Protein AF-P83241-F1 (afdb_monomer_lite)

GO terms:
  GO:0004867 serine-type endopeptidase inhibitor activity (F, IDA)

Structure (mmCIF, N/CA/C/O backbone):
data_AF-P83241-F1
#
_entry.id   AF-P83241-F1
#
loop_
_atom_site.group_PDB
_atom_site.id
_atom_site.type_symbol
_atom_site.label_atom_id
_atom_site.label_alt_id
_atom_site.label_comp_id
_atom_site.label_asym_id
_atom_site.label_entity_id
_atom_site.label_seq_id
_atom_site.pdbx_PDB_ins_code
_atom_site.Cartn_x
_atom_site.Cartn_y
_atom_site.Cartn_z
_atom_site.occupancy
_atom_site.B_iso_or_equiv
_atom_site.auth_seq_id
_atom_site.auth_comp_id
_atom_site.auth_asym_id
_atom_site.auth_atom_id
_atom_site.pdbx_PDB_model_num
ATOM 1 N N . LYS A 1 1 ? 17.519 -2.767 3.960 1.00 72.12 1 LYS A N 1
ATOM 2 C CA . LYS A 1 1 ? 17.234 -3.619 2.778 1.00 72.12 1 LYS A CA 1
ATOM 3 C C . LYS A 1 1 ? 16.993 -2.698 1.591 1.00 72.12 1 LYS A C 1
ATOM 5 O O . LYS A 1 1 ? 16.216 -1.765 1.743 1.00 72.12 1 LYS A O 1
ATOM 10 N N . ALA A 1 2 ? 17.681 -2.890 0.466 1.00 84.12 2 ALA A N 1
ATOM 11 C CA . ALA A 1 2 ? 17.336 -2.174 -0.760 1.00 84.12 2 ALA A CA 1
ATOM 12 C C . ALA A 1 2 ? 16.103 -2.853 -1.362 1.00 84.12 2 ALA A C 1
ATOM 14 O O . ALA A 1 2 ? 16.137 -4.052 -1.632 1.00 84.12 2 ALA A O 1
ATOM 15 N N . CYS A 1 3 ? 15.011 -2.111 -1.500 1.00 86.75 3 CYS A N 1
ATOM 16 C CA . CYS A 1 3 ? 13.779 -2.619 -2.082 1.00 86.75 3 CYS A CA 1
ATOM 17 C C . CYS A 1 3 ? 13.494 -1.891 -3.388 1.00 86.75 3 CYS A C 1
ATOM 19 O O . CYS A 1 3 ? 13.687 -0.672 -3.455 1.00 86.75 3 CYS A O 1
ATOM 21 N N . PRO A 1 4 ? 13.035 -2.611 -4.422 1.00 87.06 4 PRO A N 1
ATOM 22 C CA . PRO A 1 4 ? 12.620 -1.962 -5.648 1.00 87.06 4 PRO A CA 1
ATOM 23 C C . PRO A 1 4 ? 11.413 -1.065 -5.341 1.00 87.06 4 PRO A C 1
ATOM 25 O O . PRO A 1 4 ? 10.588 -1.387 -4.487 1.00 87.06 4 PRO A O 1
ATOM 28 N N . ARG A 1 5 ? 11.323 0.089 -6.004 1.00 83.88 5 ARG A N 1
ATOM 29 C CA . ARG A 1 5 ? 10.206 1.041 -5.843 1.00 83.88 5 ARG A CA 1
ATOM 30 C C . ARG A 1 5 ? 9.091 0.811 -6.867 1.00 83.88 5 ARG A C 1
ATOM 32 O O . ARG A 1 5 ? 8.305 1.711 -7.134 1.00 83.88 5 ARG A O 1
ATOM 39 N N . ASN A 1 6 ? 9.039 -0.374 -7.472 1.00 89.25 6 ASN A N 1
ATOM 40 C CA . ASN A 1 6 ? 7.959 -0.738 -8.378 1.00 89.25 6 ASN A CA 1
ATOM 41 C C . ASN A 1 6 ? 6.652 -0.897 -7.592 1.00 89.25 6 ASN A C 1
ATOM 43 O O . ASN A 1 6 ? 6.629 -1.527 -6.530 1.00 89.25 6 ASN A O 1
ATOM 47 N N . CYS A 1 7 ? 5.569 -0.340 -8.130 1.00 89.81 7 CYS A N 1
ATOM 48 C CA . CYS A 1 7 ? 4.233 -0.590 -7.612 1.00 89.81 7 CYS A CA 1
ATOM 49 C C . CYS A 1 7 ? 3.827 -2.020 -7.990 1.00 89.81 7 CYS A C 1
ATOM 51 O O . CYS A 1 7 ? 3.875 -2.379 -9.167 1.00 89.81 7 CYS A O 1
ATOM 53 N N . ASP A 1 8 ? 3.415 -2.824 -7.016 1.00 91.19 8 ASP A N 1
ATOM 54 C CA . ASP A 1 8 ? 2.762 -4.102 -7.287 1.00 91.19 8 ASP A CA 1
ATOM 55 C C . ASP A 1 8 ? 1.277 -3.833 -7.572 1.00 91.19 8 ASP A C 1
ATOM 57 O O . ASP A 1 8 ? 0.533 -3.395 -6.693 1.00 91.19 8 ASP A O 1
ATOM 61 N N . THR A 1 9 ? 0.851 -4.060 -8.816 1.00 90.50 9 THR A N 1
ATOM 62 C CA . THR A 1 9 ? -0.525 -3.795 -9.264 1.00 90.50 9 THR A CA 1
ATOM 63 C C . THR A 1 9 ? -1.552 -4.741 -8.648 1.00 90.50 9 THR A C 1
ATOM 65 O O . THR A 1 9 ? -2.744 -4.449 -8.709 1.00 90.50 9 THR A O 1
ATOM 68 N N . ASP A 1 10 ? -1.121 -5.842 -8.020 1.00 92.56 10 ASP A N 1
ATOM 69 C CA . ASP A 1 10 ? -2.022 -6.716 -7.265 1.00 92.56 10 ASP A CA 1
ATOM 70 C C . ASP A 1 10 ? -2.448 -6.100 -5.927 1.00 92.56 10 ASP A C 1
ATOM 72 O O . ASP A 1 10 ? -3.389 -6.587 -5.294 1.00 92.56 10 ASP A O 1
ATOM 76 N N . ILE A 1 11 ? -1.746 -5.065 -5.456 1.00 92.50 11 ILE A N 1
ATOM 77 C CA . ILE A 1 11 ? -1.999 -4.438 -4.162 1.00 92.50 11 ILE A CA 1
ATOM 78 C C . ILE A 1 11 ? -3.048 -3.343 -4.333 1.00 92.50 11 ILE A C 1
ATOM 80 O O . ILE A 1 11 ? -2.801 -2.285 -4.903 1.00 92.50 11 ILE A O 1
ATOM 84 N N . ALA A 1 12 ? -4.232 -3.584 -3.779 1.00 93.06 12 ALA A N 1
ATOM 85 C CA . ALA A 1 12 ? -5.336 -2.632 -3.829 1.00 93.06 12 ALA A CA 1
ATOM 86 C C . ALA A 1 12 ? -5.273 -1.620 -2.674 1.00 93.06 12 ALA A C 1
ATOM 88 O O . ALA A 1 12 ? -5.547 -0.427 -2.846 1.00 93.06 12 ALA A O 1
ATOM 89 N N . TYR A 1 13 ? -4.924 -2.096 -1.478 1.00 93.19 13 TYR A N 1
ATOM 90 C CA . TYR A 1 13 ? -4.824 -1.276 -0.276 1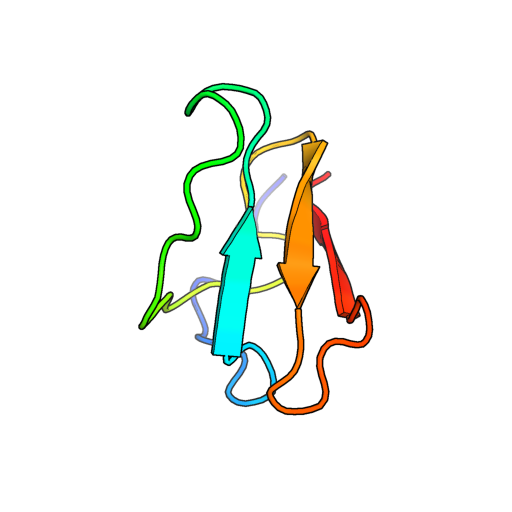.00 93.19 13 TYR A CA 1
ATOM 91 C C . TYR A 1 13 ? -3.854 -1.888 0.734 1.00 93.19 13 TYR A C 1
ATOM 93 O O . TYR A 1 13 ? -3.556 -3.081 0.689 1.00 93.19 13 TYR A O 1
ATOM 101 N N . MET A 1 14 ? -3.367 -1.075 1.669 1.00 93.06 14 MET A N 1
ATOM 102 C CA . MET A 1 14 ? -2.584 -1.555 2.806 1.00 93.06 14 MET A CA 1
ATOM 103 C C . MET A 1 14 ? -3.160 -1.058 4.126 1.00 93.06 14 MET A C 1
ATOM 105 O O . MET A 1 14 ? -3.788 -0.002 4.188 1.00 93.06 14 MET A O 1
ATOM 109 N N . VAL A 1 15 ? -2.921 -1.827 5.180 1.00 93.62 15 VAL A N 1
ATOM 110 C CA . VAL A 1 15 ? -3.298 -1.502 6.552 1.00 93.62 15 VAL A CA 1
ATOM 111 C C . VAL A 1 15 ? -2.046 -1.559 7.404 1.00 93.62 15 VAL A C 1
ATOM 113 O O . VAL A 1 15 ? -1.385 -2.595 7.486 1.00 93.62 15 VAL A O 1
ATOM 116 N N . CYS A 1 16 ? -1.719 -0.440 8.036 1.00 90.44 16 CYS A N 1
ATOM 117 C CA . CYS A 1 16 ? -0.549 -0.315 8.891 1.00 90.44 16 C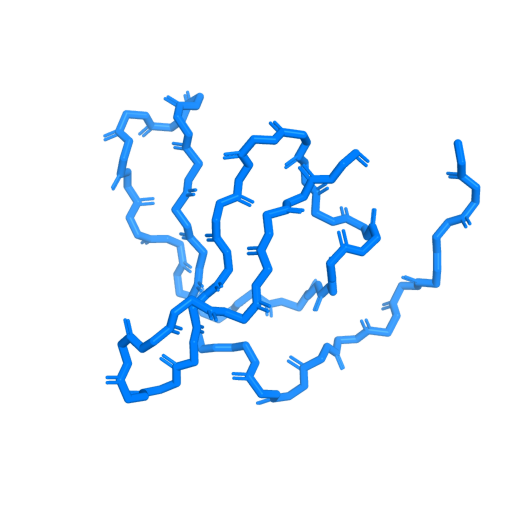YS A CA 1
ATOM 118 C C . CYS A 1 16 ? -0.981 -0.151 10.353 1.00 90.44 16 CYS A C 1
ATOM 120 O O . CYS A 1 16 ? -1.835 0.695 10.635 1.00 90.44 16 CYS A O 1
ATOM 122 N N . PRO A 1 17 ? -0.370 -0.884 11.302 1.00 86.50 17 PRO A N 1
ATOM 123 C CA . PRO A 1 17 ? -0.683 -0.731 12.723 1.00 86.50 17 PRO A CA 1
ATOM 124 C C . PRO A 1 17 ? -0.338 0.676 13.235 1.00 86.50 17 PRO A C 1
ATOM 126 O O . PRO A 1 17 ? -1.064 1.234 14.049 1.00 86.50 17 PRO A O 1
ATOM 129 N N . SER A 1 18 ? 0.711 1.300 12.688 1.00 82.69 18 SER A N 1
ATOM 130 C CA . SER A 1 18 ? 1.120 2.672 13.018 1.00 82.69 18 SER A CA 1
ATOM 131 C C . SER A 1 18 ? 0.062 3.731 12.696 1.00 82.69 18 SER A C 1
ATOM 133 O O . SER A 1 18 ? 0.072 4.802 13.291 1.00 82.69 18 SER A O 1
ATOM 135 N N . SER A 1 19 ? -0.851 3.452 11.763 1.00 77.88 19 SER A N 1
ATOM 136 C CA . SER A 1 19 ? -1.916 4.377 11.361 1.00 77.88 19 SER A CA 1
ATOM 137 C C . SER A 1 19 ? -3.247 4.099 12.061 1.00 77.88 19 SER A C 1
ATOM 139 O O . SER A 1 19 ? -4.266 4.639 11.633 1.00 77.88 19 SER A O 1
ATOM 141 N N . GLY A 1 20 ? -3.264 3.246 13.094 1.00 79.88 20 GLY A N 1
ATOM 142 C CA . GLY A 1 20 ? -4.495 2.842 13.776 1.00 79.88 20 GLY A CA 1
ATOM 143 C C . GLY A 1 20 ? -5.429 2.058 12.855 1.00 79.88 20 GLY A C 1
ATOM 144 O O . GLY A 1 20 ? -6.612 2.364 12.778 1.00 79.88 20 GLY A O 1
ATOM 145 N N . GLU A 1 21 ? -4.869 1.124 12.077 1.00 77.19 21 GLU A N 1
ATOM 146 C CA . GLU A 1 21 ? -5.612 0.244 11.158 1.00 77.19 21 GLU A CA 1
ATOM 147 C C . GLU A 1 21 ? -6.378 0.967 10.037 1.00 77.19 21 GLU A C 1
ATOM 149 O O . GLU A 1 21 ? -7.235 0.391 9.363 1.00 77.19 21 GLU A O 1
ATOM 154 N N . ARG A 1 22 ? -6.029 2.229 9.766 1.00 83.62 22 ARG A N 1
ATOM 155 C CA . ARG A 1 22 ? -6.567 2.956 8.617 1.00 83.62 22 ARG A CA 1
ATOM 156 C C . ARG A 1 22 ? -6.208 2.242 7.316 1.00 83.62 22 ARG A C 1
ATOM 158 O O . ARG A 1 22 ? -5.050 1.906 7.063 1.00 83.62 22 ARG A O 1
ATOM 165 N N . ILE A 1 23 ? -7.221 2.066 6.472 1.00 86.19 23 ILE A N 1
ATOM 166 C CA . ILE A 1 23 ? -7.070 1.519 5.126 1.00 86.19 23 ILE A CA 1
ATOM 167 C C . ILE A 1 23 ? -6.495 2.611 4.228 1.00 86.19 23 ILE A C 1
ATOM 169 O O . ILE A 1 23 ? -7.179 3.576 3.884 1.00 86.19 23 ILE A O 1
ATOM 173 N N . ILE A 1 24 ? -5.248 2.435 3.808 1.00 86.06 24 ILE A N 1
ATOM 174 C CA . ILE A 1 24 ? -4.605 3.302 2.826 1.00 86.06 24 ILE A CA 1
ATOM 175 C C . ILE A 1 24 ? -4.888 2.699 1.450 1.00 86.06 24 ILE A C 1
ATOM 177 O O . ILE A 1 24 ? -4.398 1.620 1.118 1.00 86.06 24 ILE A O 1
ATOM 181 N N . ARG A 1 25 ? -5.728 3.374 0.663 1.00 83.94 25 ARG A N 1
ATOM 182 C CA . ARG A 1 25 ? -6.077 2.984 -0.714 1.00 83.94 25 ARG A CA 1
ATOM 183 C C . ARG A 1 25 ? -5.132 3.662 -1.712 1.00 83.94 25 ARG A C 1
ATOM 185 O O . ARG A 1 25 ? -4.574 4.707 -1.395 1.00 83.94 25 ARG A O 1
ATOM 192 N N . LYS A 1 26 ? -5.003 3.099 -2.923 1.00 79.44 26 LYS A N 1
ATOM 193 C CA . LYS A 1 26 ? -4.124 3.606 -4.005 1.00 79.44 26 LYS A CA 1
ATOM 194 C C . LYS A 1 26 ? -2.641 3.638 -3.614 1.00 79.44 26 LYS A C 1
ATOM 196 O O . LYS A 1 26 ? -1.952 4.640 -3.789 1.00 79.44 26 LYS A O 1
ATOM 201 N N . VAL A 1 27 ? -2.151 2.537 -3.059 1.00 82.88 27 VAL A N 1
ATOM 2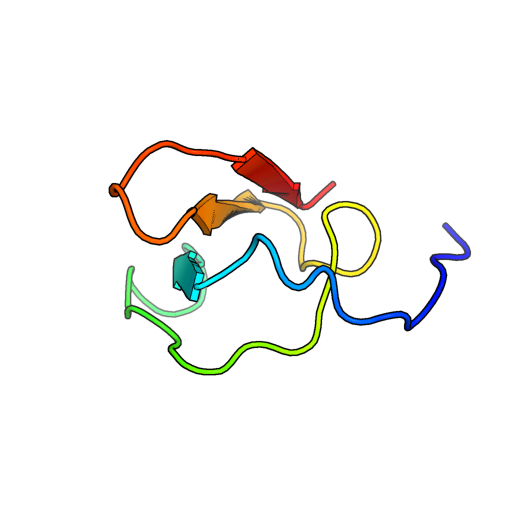02 C CA . VAL A 1 27 ? -0.757 2.440 -2.627 1.00 82.88 27 VAL A CA 1
ATOM 203 C C . VAL A 1 27 ? 0.108 2.003 -3.802 1.00 82.88 27 VAL A C 1
ATOM 205 O O . VAL A 1 27 ? -0.053 0.897 -4.304 1.00 82.88 27 VAL A O 1
ATOM 208 N N . CYS A 1 28 ? 1.067 2.833 -4.207 1.00 87.31 28 CYS A N 1
ATOM 209 C CA . CYS A 1 28 ? 2.187 2.361 -5.015 1.00 87.31 28 CYS A CA 1
ATOM 210 C C . CYS A 1 28 ? 3.275 1.839 -4.075 1.00 87.31 28 CYS A C 1
ATOM 212 O O . CYS A 1 28 ? 4.076 2.604 -3.540 1.00 87.31 28 CYS A O 1
ATOM 214 N N . THR A 1 29 ? 3.272 0.535 -3.820 1.00 91.56 29 THR A N 1
ATOM 215 C CA . THR A 1 29 ? 4.342 -0.128 -3.070 1.00 91.56 29 THR A CA 1
ATOM 216 C C . THR A 1 29 ? 4.376 -1.614 -3.416 1.00 91.56 29 THR A C 1
ATOM 218 O O . THR A 1 29 ? 3.575 -2.093 -4.215 1.00 91.56 29 THR A O 1
ATOM 221 N N . ASN A 1 30 ? 5.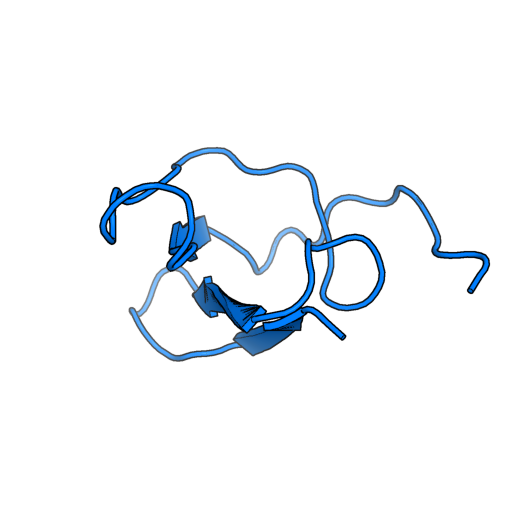293 -2.348 -2.802 1.00 91.00 30 ASN A N 1
ATOM 222 C CA . ASN A 1 30 ? 5.358 -3.802 -2.843 1.00 91.00 30 ASN A CA 1
ATOM 223 C C . ASN A 1 30 ? 5.723 -4.340 -1.454 1.00 91.00 30 ASN A C 1
ATOM 225 O O . ASN A 1 30 ? 6.046 -3.585 -0.538 1.00 91.00 30 ASN A O 1
ATOM 229 N N . CYS A 1 31 ? 5.720 -5.661 -1.305 1.00 90.88 31 CYS A N 1
ATOM 230 C CA . CYS A 1 31 ? 6.010 -6.331 -0.037 1.00 90.88 31 CYS A CA 1
ATOM 231 C C . CYS A 1 31 ? 7.375 -5.976 0.573 1.00 90.88 31 CYS A C 1
ATOM 233 O O . CYS A 1 31 ? 7.525 -6.010 1.788 1.00 90.88 31 CYS A O 1
ATOM 235 N N . CYS A 1 32 ? 8.372 -5.653 -0.255 1.00 90.81 32 CYS A N 1
ATOM 236 C CA . CYS A 1 32 ? 9.697 -5.266 0.217 1.00 90.81 32 CYS A CA 1
ATOM 237 C C . CYS A 1 32 ? 9.702 -3.808 0.692 1.00 90.81 32 CYS A C 1
ATOM 239 O O . CYS A 1 32 ? 10.246 -3.507 1.747 1.00 90.81 32 CYS A O 1
ATOM 241 N N . ALA A 1 33 ? 9.112 -2.902 -0.091 1.00 91.31 33 ALA A N 1
ATOM 242 C CA . ALA A 1 33 ? 9.131 -1.465 0.177 1.00 91.31 33 ALA A CA 1
ATOM 243 C C . ALA A 1 33 ? 8.107 -1.019 1.236 1.00 91.31 33 ALA A C 1
ATOM 245 O O . ALA A 1 33 ? 8.187 0.104 1.735 1.00 91.31 33 ALA A O 1
ATOM 246 N N . ALA A 1 34 ? 7.134 -1.866 1.572 1.00 89.94 34 ALA A N 1
ATOM 247 C CA . ALA A 1 34 ? 6.145 -1.575 2.594 1.00 89.94 34 ALA A CA 1
ATOM 248 C C . ALA A 1 34 ? 6.769 -1.486 3.991 1.00 89.94 34 ALA A C 1
ATOM 250 O O . ALA A 1 34 ? 7.648 -2.267 4.352 1.00 89.94 34 ALA A O 1
ATOM 251 N N . GLN A 1 35 ? 6.266 -0.558 4.806 1.00 87.94 35 GLN A N 1
ATOM 252 C CA . GLN A 1 35 ? 6.722 -0.406 6.182 1.00 87.94 35 GLN A CA 1
ATOM 253 C C . GLN A 1 35 ? 6.478 -1.694 6.983 1.00 87.94 35 GLN A C 1
ATOM 255 O O . GLN A 1 35 ? 5.451 -2.364 6.834 1.00 87.94 35 GLN A O 1
ATOM 260 N N . LYS A 1 36 ? 7.436 -2.030 7.851 1.00 89.06 36 LYS A N 1
ATOM 261 C CA . LYS A 1 36 ? 7.395 -3.235 8.679 1.00 89.06 36 LYS A CA 1
ATOM 262 C C . LYS A 1 36 ? 6.073 -3.344 9.443 1.00 89.06 36 LYS A C 1
ATOM 264 O O . LYS A 1 36 ? 5.670 -2.416 10.142 1.00 89.06 36 LYS A O 1
ATOM 269 N N . GLY A 1 37 ? 5.413 -4.492 9.309 1.00 89.88 37 GLY A N 1
ATOM 270 C CA . GLY A 1 37 ? 4.127 -4.777 9.948 1.00 89.88 37 GLY A CA 1
ATOM 271 C C . GLY A 1 37 ? 2.897 -4.273 9.186 1.00 89.88 37 GLY A C 1
ATOM 272 O O . GLY A 1 37 ? 1.782 -4.642 9.553 1.00 89.88 37 GLY A O 1
ATOM 273 N N . CYS A 1 38 ? 3.055 -3.489 8.115 1.00 92.00 38 CYS A N 1
ATOM 274 C CA . CYS A 1 38 ? 1.936 -3.141 7.244 1.00 92.00 38 CYS A CA 1
ATOM 275 C C . CYS A 1 38 ? 1.486 -4.359 6.445 1.00 92.00 38 CYS A C 1
ATOM 277 O O . CYS A 1 38 ? 2.286 -4.986 5.758 1.00 92.00 38 CYS A O 1
ATOM 279 N N . LYS A 1 39 ? 0.198 -4.682 6.496 1.00 93.88 39 LYS A N 1
ATOM 280 C CA . LYS A 1 39 ? -0.408 -5.754 5.705 1.00 93.88 39 LYS A CA 1
ATOM 281 C C . LYS A 1 39 ? -0.901 -5.183 4.386 1.00 93.88 39 LYS A C 1
ATOM 283 O O . LYS A 1 39 ? -1.615 -4.184 4.375 1.00 93.88 39 LYS A O 1
ATOM 288 N N . LEU A 1 40 ? -0.533 -5.816 3.283 1.00 93.88 40 LEU A N 1
ATOM 289 C CA . LEU A 1 40 ? -0.915 -5.411 1.937 1.00 93.88 40 LEU A CA 1
ATOM 290 C C . LEU A 1 40 ? -1.957 -6.388 1.420 1.00 93.88 40 LEU A C 1
ATOM 292 O O . LEU A 1 40 ? -1.768 -7.602 1.502 1.00 93.88 40 LEU A O 1
ATOM 296 N N . PHE A 1 41 ? -3.059 -5.858 0.908 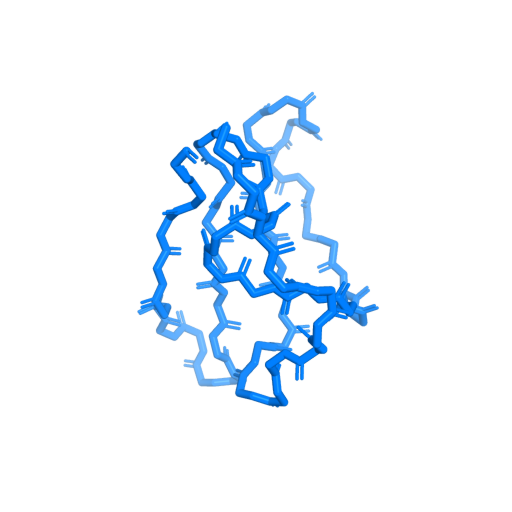1.00 95.06 41 PHE A N 1
ATOM 297 C CA . PHE A 1 41 ? -4.230 -6.627 0.523 1.00 95.06 41 PHE A CA 1
ATOM 298 C C . PHE A 1 41 ? -4.502 -6.494 -0.966 1.00 95.06 41 PHE A C 1
ATOM 300 O O . PHE A 1 41 ? -4.331 -5.430 -1.569 1.00 95.06 41 PHE A O 1
ATOM 307 N N . ARG A 1 42 ? -4.962 -7.597 -1.549 1.00 94.12 42 ARG A N 1
ATOM 308 C CA . ARG A 1 42 ? -5.458 -7.633 -2.921 1.00 94.12 42 ARG A CA 1
ATOM 309 C C . ARG A 1 42 ? -6.874 -7.073 -2.991 1.00 94.12 42 ARG A C 1
ATOM 311 O O . ARG A 1 42 ? -7.556 -6.934 -1.977 1.00 94.12 42 ARG A O 1
ATOM 318 N N . SER A 1 43 ? -7.357 -6.824 -4.206 1.00 91.38 43 SER A N 1
ATOM 319 C CA . SER A 1 43 ? -8.722 -6.321 -4.422 1.00 91.38 43 SER A CA 1
ATOM 320 C C . SER A 1 43 ? -9.824 -7.253 -3.895 1.00 91.38 43 SER A C 1
ATOM 322 O O . SER A 1 43 ? -10.922 -6.784 -3.621 1.00 91.38 43 SER A O 1
ATOM 324 N N . ASN A 1 44 ? -9.549 -8.552 -3.736 1.00 93.25 44 ASN A N 1
ATOM 325 C CA . ASN A 1 44 ? -10.485 -9.528 -3.164 1.00 93.25 44 ASN A CA 1
ATOM 326 C C . ASN A 1 44 ? -10.456 -9.584 -1.621 1.00 93.25 44 ASN A C 1
ATOM 328 O O . ASN A 1 44 ? -11.097 -10.449 -1.034 1.00 93.25 44 ASN A O 1
ATOM 332 N N . GLY A 1 45 ? -9.666 -8.730 -0.963 1.00 91.38 45 GLY A N 1
ATOM 333 C CA . GLY A 1 45 ? -9.517 -8.702 0.492 1.00 91.38 45 GLY A CA 1
ATOM 334 C C . GLY A 1 45 ? -8.554 -9.739 1.077 1.00 91.38 45 GLY A C 1
ATOM 335 O O . GLY A 1 45 ? -8.330 -9.743 2.285 1.00 91.38 45 GLY A O 1
ATOM 336 N N . SER A 1 46 ? -7.936 -10.591 0.254 1.00 95.56 46 SER A N 1
ATOM 337 C CA . SER A 1 46 ? -6.886 -11.503 0.722 1.00 95.56 46 SER A CA 1
ATOM 338 C C . SER A 1 46 ? -5.576 -10.757 0.986 1.00 95.56 46 SER A C 1
ATOM 340 O O . SER A 1 46 ? -5.220 -9.815 0.271 1.00 95.56 46 SER A O 1
ATOM 342 N N . ILE A 1 47 ? -4.835 -11.190 2.007 1.00 94.19 47 ILE A N 1
ATOM 343 C CA . ILE A 1 47 ? -3.500 -10.660 2.284 1.00 94.19 47 ILE A CA 1
ATOM 344 C C . ILE A 1 47 ? -2.518 -11.145 1.207 1.00 94.19 47 ILE A C 1
ATOM 346 O O . ILE A 1 47 ? -2.387 -12.341 0.952 1.00 94.19 47 ILE A O 1
ATOM 350 N N . LYS A 1 48 ? -1.821 -10.212 0.555 1.00 93.94 48 LYS A N 1
ATOM 351 C CA . LYS A 1 48 ? -0.718 -10.512 -0.368 1.00 93.94 48 LYS A CA 1
ATOM 352 C C . LYS A 1 48 ? 0.556 -10.800 0.421 1.00 93.94 48 LYS A C 1
ATOM 354 O O . LYS A 1 48 ? 1.248 -11.767 0.126 1.00 93.94 48 LYS A O 1
ATOM 359 N N . CYS A 1 49 ? 0.862 -9.946 1.394 1.00 94.56 49 CYS A N 1
ATOM 360 C CA . CYS A 1 49 ? 2.066 -10.016 2.213 1.00 94.56 49 CYS A CA 1
ATOM 361 C C . CYS A 1 49 ? 1.999 -9.018 3.373 1.00 94.56 49 CYS A C 1
ATOM 363 O O . CYS A 1 49 ? 1.135 -8.139 3.413 1.00 94.56 49 CYS A O 1
ATOM 365 N N . THR A 1 50 ? 2.961 -9.129 4.283 1.00 93.69 50 THR A N 1
ATOM 366 C CA . THR A 1 50 ? 3.227 -8.134 5.321 1.00 93.69 50 THR A CA 1
ATOM 367 C C . THR A 1 50 ? 4.591 -7.514 5.043 1.00 93.69 50 THR A C 1
ATOM 369 O O . THR A 1 50 ? 5.538 -8.244 4.758 1.00 93.69 50 THR A O 1
ATOM 372 N N . GLY A 1 51 ? 4.690 -6.188 5.116 1.00 89.31 51 GLY A N 1
ATOM 373 C CA . GLY A 1 51 ? 5.949 -5.463 4.995 1.00 89.31 51 GLY A CA 1
ATOM 374 C C . GLY A 1 51 ? 6.956 -5.942 6.037 1.00 89.31 51 GLY A C 1
ATOM 375 O O . GLY A 1 51 ? 6.597 -6.147 7.205 1.00 89.31 51 GLY A O 1
ATOM 376 N N . THR A 1 52 ? 8.201 -6.132 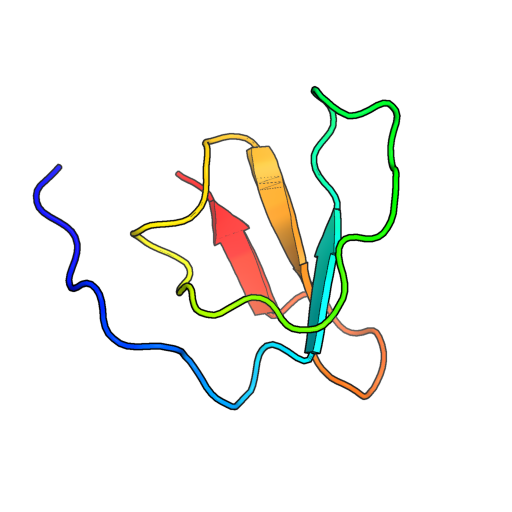5.603 1.00 80.81 52 THR A N 1
ATOM 377 C CA . THR A 1 52 ? 9.314 -6.645 6.422 1.00 80.81 52 THR A CA 1
ATOM 378 C C . THR A 1 52 ? 10.409 -5.615 6.593 1.00 80.81 52 THR A C 1
ATOM 380 O O . THR A 1 52 ? 10.911 -5.159 5.541 1.00 80.81 52 THR A O 1
#

Sequence (52 aa):
KACPRNCDTDIAYMVCPSSGERIIRKVCTNCCAAQKGCKLFRSNGSIKCTGT

Organism: Capsicum annuum (NCBI:txid4072)

Secondary structure (DSSP, 8-state):
--------TT--EEE-GGGTT-EEES----TTTSPTT-EEE-TTS-EEEE--

pLDDT: mean 88.77, std 5.25, range [72.12, 95.56]

Foldseek 3Di:
DDDDQAFDPQFQWKAAVVVVRDTGGPDRHDQARDDAQIFTAGPVRDTPHGRD

InterPro domains:
  IPR003465 Proteinase inhibitor I20 [PF02428] (1-51)
  IPR051391 Protease inhibitor I20 (potato type II proteinase inhibitor) [PTHR33832] (1-52)

Radius of gyration: 9.88 Å; chains: 1; bounding box: 28×16×23 Å